Protein AF-A0A924YHP9-F1 (afdb_monomer_lite)

Radius of gyration: 12.05 Å; chains: 1; bounding box: 35×13×30 Å

pLDDT: mean 92.02, std 10.95, range [47.44, 98.25]

Structure (mmCIF, N/CA/C/O backbone):
data_AF-A0A924YHP9-F1
#
_entry.id   AF-A0A924YHP9-F1
#
loop_
_atom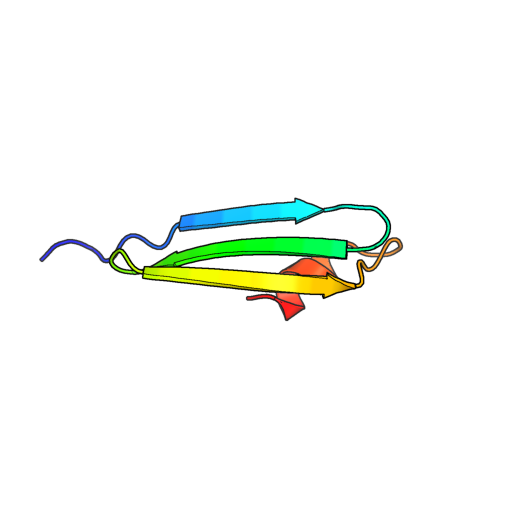_site.group_PDB
_atom_site.id
_atom_site.type_symbol
_atom_site.label_atom_id
_atom_site.label_alt_id
_atom_site.label_comp_id
_atom_site.label_asym_id
_atom_site.label_entity_id
_atom_site.label_seq_id
_atom_site.pdbx_PDB_ins_code
_atom_site.Cartn_x
_atom_site.Cartn_y
_atom_site.Cartn_z
_atom_site.occupancy
_atom_site.B_iso_or_equiv
_atom_site.auth_seq_id
_atom_site.auth_comp_id
_atom_site.auth_asym_id
_atom_site.auth_atom_id
_atom_site.pdbx_PDB_model_num
ATOM 1 N N . MET A 1 1 ? -25.583 -1.269 16.747 1.00 47.44 1 MET A N 1
ATOM 2 C CA . MET A 1 1 ? -24.557 -2.076 16.060 1.00 47.44 1 MET A CA 1
ATOM 3 C C . MET A 1 1 ? -23.614 -1.092 15.393 1.00 47.44 1 MET A C 1
ATOM 5 O O . MET A 1 1 ? -24.052 -0.409 14.475 1.00 47.44 1 MET A O 1
ATOM 9 N N . ALA A 1 2 ? -22.402 -0.891 15.917 1.00 57.09 2 ALA A N 1
ATOM 10 C CA . ALA A 1 2 ? -21.417 -0.087 15.198 1.00 57.09 2 ALA A CA 1
ATOM 11 C C . ALA A 1 2 ? -21.067 -0.866 13.926 1.00 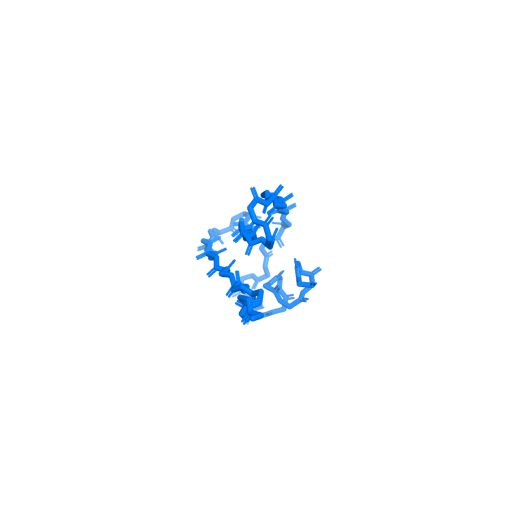57.09 2 ALA A C 1
ATOM 13 O O . ALA A 1 2 ? -20.667 -2.022 14.013 1.00 57.09 2 ALA A O 1
ATOM 14 N N . ASN A 1 3 ? -21.323 -0.282 12.759 1.00 61.25 3 ASN A N 1
ATOM 15 C CA . ASN A 1 3 ? -20.880 -0.848 11.494 1.00 61.25 3 ASN A CA 1
ATOM 16 C C . ASN A 1 3 ? -19.346 -0.888 11.563 1.00 61.25 3 ASN A C 1
ATOM 18 O O . ASN A 1 3 ? -18.743 0.182 11.662 1.00 61.25 3 ASN A O 1
ATOM 22 N N . GLY A 1 4 ? -18.741 -2.079 11.637 1.00 67.69 4 GLY A N 1
ATOM 23 C CA . GLY A 1 4 ? -17.290 -2.232 11.779 1.00 67.69 4 GLY A CA 1
ATOM 24 C C . GLY A 1 4 ? -16.599 -1.450 10.668 1.00 67.69 4 GLY A C 1
ATOM 25 O O . GLY A 1 4 ? -16.750 -1.767 9.488 1.00 67.69 4 GLY A O 1
ATOM 26 N N . SER A 1 5 ? -15.947 -0.338 11.013 1.00 82.50 5 SER A N 1
ATOM 27 C CA . SER A 1 5 ? -15.399 0.559 10.002 1.00 82.50 5 SER A CA 1
ATOM 28 C C . SER A 1 5 ? -14.042 0.029 9.561 1.00 82.50 5 SER A C 1
ATOM 30 O O . SER A 1 5 ? -13.061 0.195 10.285 1.00 82.50 5 SER A O 1
ATOM 32 N N . LEU A 1 6 ? -13.983 -0.575 8.377 1.00 90.50 6 LEU A N 1
ATOM 33 C CA . LEU A 1 6 ? -12.722 -0.874 7.710 1.00 90.50 6 LEU A CA 1
ATOM 34 C C . LEU A 1 6 ? -12.138 0.424 7.142 1.00 90.50 6 LEU A C 1
ATOM 36 O O . LEU A 1 6 ? -12.769 1.094 6.321 1.00 90.50 6 LEU A O 1
ATOM 40 N N . ARG A 1 7 ? -10.925 0.776 7.563 1.00 93.94 7 ARG A N 1
ATOM 41 C CA . ARG A 1 7 ? -10.133 1.845 6.939 1.00 93.94 7 ARG A CA 1
ATOM 42 C C . ARG A 1 7 ? -8.860 1.242 6.379 1.00 93.94 7 ARG A C 1
ATOM 44 O O . ARG A 1 7 ? -8.210 0.465 7.067 1.00 93.94 7 ARG A O 1
ATOM 51 N N . VAL A 1 8 ? -8.494 1.633 5.165 1.00 95.06 8 VAL A N 1
ATOM 52 C CA . VAL A 1 8 ? -7.261 1.184 4.516 1.00 95.06 8 VAL A CA 1
ATOM 53 C C . VAL A 1 8 ? -6.460 2.406 4.090 1.00 95.06 8 VAL A C 1
ATOM 55 O O . VAL A 1 8 ? -6.995 3.300 3.434 1.00 95.06 8 VAL A O 1
ATOM 58 N N . GLY A 1 9 ? -5.193 2.449 4.486 1.00 96.06 9 GLY A N 1
ATOM 59 C CA . GLY A 1 9 ? -4.182 3.354 3.951 1.00 96.06 9 GLY A CA 1
ATOM 60 C C . GLY A 1 9 ? -3.194 2.568 3.097 1.00 96.06 9 GLY A C 1
ATOM 61 O O . GLY A 1 9 ? -2.818 1.456 3.465 1.00 96.06 9 GLY A O 1
ATOM 62 N N . VAL A 1 10 ? -2.790 3.141 1.966 1.00 97.25 10 VAL A N 1
ATOM 63 C CA . VAL A 1 10 ? -1.817 2.547 1.043 1.00 97.25 10 VAL A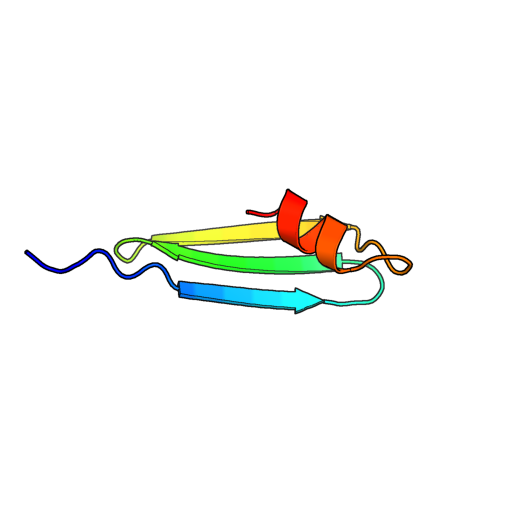 CA 1
ATOM 64 C C . VAL A 1 10 ? -0.782 3.608 0.687 1.00 97.25 10 VAL A C 1
ATOM 66 O O . VAL A 1 10 ? -1.160 4.708 0.280 1.00 97.25 10 VAL A O 1
ATOM 69 N N . ASP A 1 11 ? 0.498 3.273 0.824 1.00 97.69 11 ASP A N 1
ATOM 70 C CA . ASP A 1 11 ? 1.626 4.070 0.334 1.00 97.69 11 ASP A CA 1
ATOM 71 C C . ASP A 1 11 ? 2.429 3.241 -0.674 1.00 97.69 11 ASP A C 1
ATOM 73 O O . ASP A 1 11 ? 2.954 2.170 -0.362 1.00 97.69 11 ASP A O 1
ATOM 77 N N . ILE A 1 12 ? 2.472 3.712 -1.918 1.00 96.75 12 ILE A N 1
ATOM 78 C CA . ILE A 1 12 ? 3.111 3.010 -3.029 1.00 96.75 12 ILE A CA 1
ATOM 79 C C . ILE A 1 12 ? 4.468 3.659 -3.286 1.00 96.75 12 ILE A C 1
ATOM 81 O O . ILE A 1 12 ? 4.561 4.716 -3.911 1.00 96.75 12 ILE A O 1
ATOM 85 N N . GL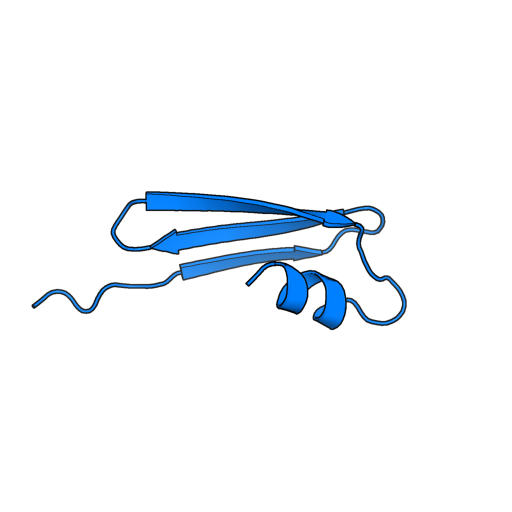Y A 1 13 ? 5.531 2.983 -2.859 1.00 95.81 13 GLY A N 1
ATOM 86 C CA . GLY A 1 13 ? 6.905 3.352 -3.176 1.00 95.81 13 GLY A CA 1
ATOM 87 C C . GLY A 1 13 ? 7.458 2.634 -4.412 1.00 95.81 13 GLY A C 1
ATOM 88 O O . GLY A 1 13 ? 6.796 1.816 -5.052 1.00 95.81 13 GLY A O 1
ATOM 89 N N . GLY A 1 14 ? 8.729 2.899 -4.731 1.00 96.19 14 GLY A N 1
ATOM 90 C CA . GLY A 1 14 ? 9.440 2.223 -5.828 1.00 96.19 14 GLY A CA 1
ATOM 91 C C . GLY A 1 14 ? 9.915 0.803 -5.493 1.00 96.19 14 GLY A C 1
ATOM 92 O O . GLY A 1 14 ? 9.941 -0.054 -6.371 1.00 96.19 14 GLY A O 1
ATOM 93 N N . THR A 1 15 ? 10.261 0.549 -4.228 1.00 97.69 15 THR A N 1
ATOM 94 C CA . THR A 1 15 ? 10.752 -0.760 -3.754 1.00 97.69 15 THR A CA 1
ATOM 95 C C . THR A 1 15 ? 9.680 -1.530 -3.002 1.00 97.69 15 THR A C 1
ATOM 97 O O . THR A 1 15 ? 9.543 -2.733 -3.202 1.00 97.69 15 THR A O 1
ATOM 100 N N . PHE A 1 16 ? 8.927 -0.842 -2.143 1.00 98.25 16 PHE A N 1
ATOM 101 C CA . PHE A 1 16 ? 7.899 -1.444 -1.307 1.00 98.25 16 PHE A CA 1
ATOM 102 C C . PHE A 1 16 ? 6.575 -0.694 -1.418 1.00 98.25 16 PHE A C 1
ATOM 104 O O . PHE A 1 16 ? 6.560 0.524 -1.599 1.00 98.25 16 PHE A O 1
ATOM 111 N N . THR A 1 17 ? 5.489 -1.446 -1.281 1.00 98.06 17 THR A N 1
ATOM 112 C CA . THR A 1 17 ? 4.131 -0.954 -1.067 1.00 98.06 17 THR A CA 1
ATOM 113 C C . THR A 1 17 ? 3.737 -1.283 0.367 1.00 98.06 17 THR A C 1
ATOM 115 O O . THR A 1 17 ? 3.795 -2.447 0.777 1.00 98.06 17 THR A O 1
ATOM 118 N N . ASP A 1 18 ? 3.374 -0.256 1.126 1.00 98.00 18 ASP A N 1
ATOM 119 C CA . ASP A 1 18 ? 2.964 -0.350 2.523 1.00 98.00 18 ASP A CA 1
ATOM 120 C C . ASP A 1 18 ? 1.433 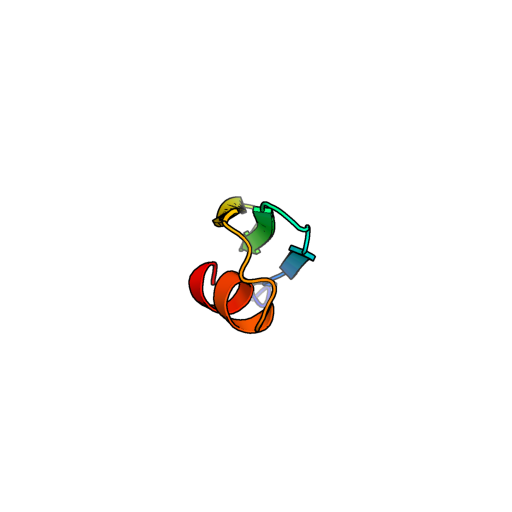-0.259 2.616 1.00 98.00 18 ASP A C 1
ATOM 122 O O . ASP A 1 18 ? 0.823 0.663 2.070 1.00 98.00 18 ASP A O 1
ATOM 126 N N . LEU A 1 19 ? 0.802 -1.209 3.311 1.00 97.81 19 LEU A N 1
ATOM 127 C CA . LEU A 1 19 ? -0.634 -1.216 3.588 1.00 97.81 19 LEU A CA 1
ATOM 128 C C . LEU A 1 19 ? -0.881 -1.199 5.091 1.00 97.81 19 LEU A C 1
ATOM 130 O O . LEU A 1 19 ? -0.286 -1.977 5.839 1.00 97.81 19 LEU A O 1
ATOM 134 N N . VAL A 1 20 ? -1.806 -0.343 5.517 1.00 97.25 20 VAL A N 1
ATOM 135 C CA . VAL A 1 20 ? -2.275 -0.257 6.901 1.00 97.25 20 VAL A CA 1
ATOM 136 C C . VAL A 1 20 ? -3.787 -0.412 6.908 1.00 97.25 20 VAL A C 1
ATOM 138 O O . VAL A 1 20 ? -4.507 0.442 6.388 1.00 97.25 20 VAL A O 1
ATOM 141 N N . LEU A 1 21 ? -4.275 -1.489 7.514 1.00 95.31 21 LEU A N 1
ATOM 142 C CA . LEU A 1 21 ? -5.697 -1.758 7.676 1.00 95.31 21 LEU A CA 1
ATOM 143 C C . LEU A 1 21 ? -6.079 -1.517 9.134 1.00 95.31 21 LEU A C 1
ATOM 145 O O . LEU A 1 21 ? -5.472 -2.086 10.037 1.00 95.31 21 LEU A O 1
ATOM 149 N N . SER A 1 22 ? -7.096 -0.691 9.365 1.00 94.69 22 SER A N 1
ATOM 150 C CA . SER A 1 22 ? -7.756 -0.563 10.660 1.00 94.69 22 SER A CA 1
ATOM 151 C C . SER A 1 22 ? -9.096 -1.283 10.601 1.00 94.69 22 SER A C 1
ATOM 153 O O . SER A 1 22 ? -9.980 -0.875 9.844 1.00 94.69 22 SER A O 1
ATOM 155 N N . VAL A 1 23 ? -9.222 -2.360 11.376 1.00 93.06 23 VAL A N 1
ATOM 156 C CA . VAL A 1 23 ? -10.406 -3.226 11.435 1.00 93.06 23 VAL A CA 1
ATOM 157 C C . VAL A 1 23 ? -10.790 -3.382 12.895 1.00 93.06 23 VAL A C 1
ATOM 159 O O . VAL A 1 23 ? -9.992 -3.868 13.688 1.00 93.06 23 VAL A O 1
ATOM 162 N N . ASP A 1 24 ? -11.977 -2.910 13.270 1.00 90.25 24 ASP A N 1
ATOM 163 C CA . ASP A 1 24 ? -12.518 -3.040 14.632 1.00 90.25 24 ASP A CA 1
ATOM 164 C C . ASP A 1 24 ? -11.555 -2.585 15.748 1.00 90.25 24 ASP A C 1
ATOM 166 O O . ASP A 1 24 ? -11.485 -3.164 16.827 1.00 90.25 24 ASP A O 1
ATOM 170 N N . GLY A 1 25 ? -10.788 -1.522 15.482 1.00 87.00 25 GLY A N 1
ATOM 171 C CA . GLY A 1 25 ? -9.803 -0.974 16.421 1.00 87.00 25 GLY A CA 1
ATOM 172 C C . GLY A 1 25 ? -8.444 -1.685 16.419 1.00 87.00 25 GLY A C 1
ATOM 173 O O . GLY A 1 25 ? -7.526 -1.224 17.095 1.00 87.00 25 GLY A O 1
ATOM 174 N N . HIS A 1 26 ? -8.278 -2.744 15.628 1.00 92.44 26 HIS A N 1
ATOM 175 C CA . HIS A 1 26 ? -7.003 -3.421 15.402 1.00 92.44 26 HIS A CA 1
ATOM 176 C C . HIS A 1 26 ? -6.306 -2.889 14.150 1.00 92.44 26 HIS A C 1
ATOM 178 O O . HIS A 1 26 ? -6.957 -2.537 13.167 1.00 92.44 26 HIS A O 1
ATOM 184 N N . LEU A 1 27 ? -4.972 -2.834 14.190 1.00 95.12 27 LEU A N 1
ATOM 185 C CA . LEU A 1 27 ? -4.138 -2.481 13.044 1.00 95.12 27 LEU A CA 1
ATOM 186 C C . LEU A 1 27 ? -3.463 -3.726 12.470 1.00 95.12 27 LEU A C 1
ATOM 188 O O . LEU A 1 27 ? -2.795 -4.462 13.196 1.00 95.12 27 LEU A O 1
ATOM 192 N N . HIS A 1 28 ? -3.588 -3.906 11.160 1.00 95.12 28 HIS A N 1
ATOM 193 C CA . HIS A 1 28 ? -2.841 -4.884 10.377 1.00 95.12 28 HIS A CA 1
ATOM 194 C C . HIS A 1 28 ? -1.932 -4.134 9.410 1.00 95.12 28 HIS A C 1
ATOM 196 O O . HIS A 1 28 ? -2.363 -3.175 8.769 1.00 95.12 28 HIS A O 1
ATOM 202 N N . ILE A 1 29 ? -0.670 -4.548 9.334 1.00 96.56 29 ILE A N 1
ATOM 203 C CA . ILE A 1 29 ? 0.346 -3.881 8.522 1.00 96.56 29 ILE A CA 1
ATOM 204 C C . ILE A 1 29 ? 0.958 -4.911 7.585 1.00 96.56 29 ILE A C 1
ATOM 206 O O . ILE A 1 29 ? 1.498 -5.917 8.047 1.00 96.56 29 ILE A O 1
ATOM 210 N N . HIS A 1 30 ? 0.910 -4.637 6.285 1.00 97.19 30 HIS A N 1
ATOM 211 C CA . HIS A 1 30 ? 1.573 -5.439 5.263 1.00 97.19 30 HIS A CA 1
ATOM 212 C C . HIS A 1 30 ? 2.593 -4.583 4.516 1.00 97.19 30 HIS A C 1
ATOM 214 O O . HIS A 1 30 ? 2.331 -3.428 4.189 1.00 97.19 30 HIS A O 1
ATOM 220 N N . LYS A 1 31 ? 3.757 -5.167 4.230 1.00 97.88 31 LYS A N 1
ATOM 221 C CA . LYS A 1 31 ? 4.801 -4.559 3.406 1.00 97.88 31 LYS A CA 1
ATOM 222 C C . LYS A 1 31 ? 5.170 -5.547 2.315 1.00 97.88 31 LYS A C 1
ATOM 224 O O . LYS A 1 31 ? 5.688 -6.625 2.607 1.00 97.88 31 LYS A O 1
ATOM 229 N N . LEU A 1 32 ? 4.883 -5.189 1.074 1.00 97.62 32 LEU A N 1
ATOM 230 C CA . LEU A 1 32 ? 5.139 -6.026 -0.093 1.00 97.62 32 LEU A CA 1
ATOM 231 C C . LEU A 1 32 ? 6.167 -5.349 -0.987 1.00 97.62 32 LEU A C 1
ATOM 233 O O . LEU A 1 32 ? 6.294 -4.127 -0.963 1.00 97.62 32 LEU A O 1
ATOM 237 N N . LEU A 1 33 ? 6.894 -6.126 -1.791 1.00 98.25 33 LEU A N 1
ATOM 238 C CA . LEU A 1 33 ? 7.653 -5.544 -2.896 1.00 98.25 33 LEU A CA 1
ATOM 239 C C . LEU A 1 33 ? 6.683 -4.833 -3.844 1.00 98.25 33 LEU A C 1
ATOM 241 O O . LEU A 1 33 ? 5.618 -5.361 -4.160 1.00 98.25 33 LEU A O 1
ATOM 245 N N . SER A 1 34 ? 7.054 -3.639 -4.294 1.00 98.12 34 SER A N 1
ATOM 246 C CA . SER A 1 34 ? 6.270 -2.912 -5.285 1.00 98.12 34 SER A CA 1
ATOM 247 C C . SER A 1 34 ? 6.297 -3.623 -6.630 1.00 98.12 34 SER A C 1
ATOM 249 O O . SER A 1 34 ? 7.289 -4.251 -7.006 1.00 98.12 34 SER A O 1
ATOM 251 N N . THR A 1 35 ? 5.236 -3.415 -7.405 1.00 97.88 35 THR A N 1
ATOM 252 C CA . THR A 1 35 ? 5.157 -3.819 -8.810 1.00 97.88 35 THR A CA 1
ATOM 253 C C . THR A 1 35 ? 5.145 -2.559 -9.682 1.00 97.88 35 THR A C 1
ATOM 255 O O . THR A 1 35 ? 4.071 -2.079 -10.033 1.00 97.88 35 THR A O 1
ATOM 258 N N . PRO A 1 36 ? 6.302 -1.975 -10.069 1.00 95.69 36 PRO A N 1
ATOM 259 C CA . PRO A 1 36 ? 6.339 -0.652 -10.708 1.00 95.69 36 PRO A CA 1
ATOM 260 C C . PRO A 1 36 ? 5.570 -0.568 -12.030 1.00 95.69 36 PRO A C 1
ATOM 262 O O . PRO A 1 36 ? 5.037 0.479 -12.378 1.00 95.69 36 PRO A O 1
ATOM 265 N N . ARG A 1 37 ? 5.498 -1.684 -12.768 1.00 96.94 37 ARG A N 1
ATOM 266 C CA . ARG A 1 37 ? 4.746 -1.771 -14.030 1.00 96.94 37 ARG A CA 1
ATOM 267 C C . ARG A 1 37 ? 3.231 -1.802 -13.821 1.00 96.94 37 ARG A C 1
ATOM 269 O O . ARG A 1 37 ? 2.500 -1.467 -14.745 1.00 96.94 37 ARG A O 1
ATOM 276 N N . ASN A 1 38 ? 2.777 -2.220 -12.640 1.00 97.19 38 ASN A N 1
ATOM 277 C CA . ASN A 1 38 ? 1.369 -2.262 -12.267 1.00 97.19 38 ASN A CA 1
ATOM 278 C C . ASN A 1 38 ? 1.209 -2.182 -10.734 1.00 97.19 38 ASN A C 1
ATOM 280 O O . ASN A 1 38 ? 1.066 -3.214 -10.077 1.00 97.19 38 ASN A O 1
ATOM 284 N N . PRO A 1 39 ? 1.228 -0.976 -10.140 1.00 94.94 39 PRO A N 1
ATOM 285 C CA . PRO A 1 39 ? 1.193 -0.827 -8.685 1.00 94.94 39 PRO A CA 1
ATOM 286 C C . PRO A 1 39 ? -0.065 -1.391 -8.013 1.00 94.94 39 PRO A C 1
ATOM 288 O O . PRO A 1 39 ? -0.020 -1.787 -6.849 1.00 94.94 39 PRO A O 1
ATOM 291 N N . ALA A 1 40 ? -1.172 -1.486 -8.757 1.00 95.56 40 ALA A N 1
ATOM 292 C CA . ALA A 1 40 ? -2.400 -2.100 -8.266 1.00 95.56 40 ALA A CA 1
ATOM 293 C C . ALA A 1 40 ? -2.208 -3.583 -7.905 1.00 95.56 40 ALA A C 1
ATOM 295 O O . ALA A 1 40 ? -2.895 -4.077 -7.021 1.00 95.56 40 ALA A O 1
ATOM 296 N N . GLU A 1 41 ? -1.264 -4.286 -8.536 1.00 97.31 41 GLU A N 1
ATOM 297 C CA . GLU A 1 41 ? -0.982 -5.695 -8.245 1.00 97.31 41 GLU A CA 1
ATOM 298 C C . GLU A 1 41 ? -0.417 -5.886 -6.831 1.00 97.31 41 GLU A C 1
ATOM 300 O O . GLU A 1 41 ? -0.922 -6.712 -6.076 1.00 97.31 41 GLU A O 1
ATOM 305 N N . ALA A 1 42 ? 0.575 -5.077 -6.441 1.00 95.56 42 ALA A N 1
ATOM 306 C CA . ALA A 1 42 ? 1.154 -5.125 -5.097 1.00 95.56 42 ALA A CA 1
ATOM 307 C C . ALA A 1 42 ? 0.142 -4.697 -4.023 1.00 95.56 42 ALA A C 1
ATOM 309 O O . ALA A 1 42 ? 0.097 -5.286 -2.945 1.00 95.56 42 ALA A O 1
ATOM 310 N N . MET A 1 43 ? -0.706 -3.709 -4.333 1.00 94.25 43 MET A N 1
ATOM 311 C CA . MET A 1 43 ? -1.808 -3.301 -3.460 1.00 94.25 43 MET A CA 1
ATOM 312 C C . MET A 1 43 ? -2.822 -4.439 -3.263 1.00 94.25 43 MET A C 1
ATOM 314 O O . MET A 1 43 ? -3.153 -4.762 -2.129 1.00 94.25 43 MET A O 1
ATOM 318 N N . LEU A 1 44 ? -3.308 -5.057 -4.346 1.00 95.31 44 LEU A N 1
ATOM 319 C CA . LEU A 1 44 ? -4.302 -6.136 -4.276 1.00 95.31 44 LEU A CA 1
ATOM 320 C C . LEU A 1 44 ? -3.759 -7.385 -3.576 1.00 95.31 44 LEU A C 1
ATOM 322 O O . LEU A 1 44 ? -4.506 -8.039 -2.864 1.00 95.31 44 LEU A O 1
ATOM 326 N N . ALA A 1 45 ? -2.472 -7.697 -3.743 1.00 94.25 45 ALA A N 1
ATOM 327 C CA . ALA A 1 45 ? -1.821 -8.801 -3.037 1.00 94.25 45 ALA A CA 1
ATOM 328 C C . ALA A 1 45 ? -1.676 -8.559 -1.522 1.00 94.25 45 ALA A C 1
ATOM 330 O O . ALA A 1 45 ? -1.4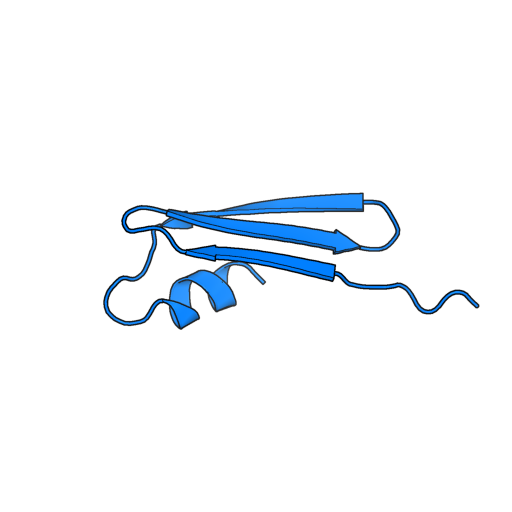19 -9.501 -0.775 1.00 94.25 45 ALA A O 1
ATOM 331 N N . GLY A 1 46 ? -1.794 -7.304 -1.077 1.00 90.31 46 GLY A N 1
ATOM 332 C CA . GLY A 1 46 ? -1.734 -6.919 0.329 1.00 90.31 46 GLY A CA 1
ATOM 333 C C . GLY A 1 46 ? -3.093 -6.780 1.020 1.00 90.31 46 GLY A C 1
ATOM 334 O O . GLY A 1 46 ? -3.103 -6.462 2.209 1.00 90.31 46 GLY A O 1
ATOM 335 N N . LEU A 1 47 ? -4.210 -6.966 0.311 1.00 89.00 47 LEU A N 1
ATOM 336 C CA . LEU A 1 47 ? -5.572 -6.969 0.867 1.00 89.00 47 LEU A CA 1
ATOM 337 C C . LEU A 1 47 ? -6.024 -8.396 1.188 1.00 89.00 47 LEU A C 1
ATOM 339 O O . LEU A 1 47 ? -6.680 -8.555 2.240 1.00 89.00 47 LEU A O 1
#

Foldseek 3Di:
DPPFDWDWDWDADQFWIWIWIQTNNDIDIDIDGADVVDRVVRVVVRD

Secondary structure (DSSP, 8-state):
------EEEEEE-SSEEEEEEEETTEEEEEEEE--TT-HHHHHHHT-

Sequence (47 aa):
MANGSLRVGVDIGGTFTDLVLSVDGHLHIHKLLSTPRNPAEAMLAGL